Protein AF-A0AAW0XMY9-F1 (afdb_monomer_lite)

Radius of gyration: 21.88 Å; chains: 1; bounding box: 69×48×44 Å

InterPro domains:
  IPR009832 Protein of unknown function DUF1397 [PF07165] (2-136)
  IPR009832 Protein of unknown function DUF1397 [PTHR20997] (2-143)

Organism: Cherax quadricarinatus (NCBI:txid27406)

Foldseek 3Di:
DVVVVVVLVVVCVVDDPQLNVLSVLQVVLVVLLCCLCCPPHRPLVVQCVVQVLVVLCVVCVVQLVVQLCVLPVVQVVLVPPPVSDPSVLSRADPSSLSSLLSSLCSQLVRSCPDPDNSSSVSSNVSSLSSCVSGPSNVVNPDPPPPPDDDPPPDVVVVVVVVCVVVVVDD

Sequence (170 aa):
MACVEDFFTKLERCTNEQEQRDLNISRKAIDAGIDFICYKGGDRIALFIGEDGEECIKSQKDNINTCIEEKVPDIEEGKSNPLGINIRLLSINEENCKKMNDMHQCVVKYTEKCNDPTPSNILDSLITQVLKVTPCWQTSSAPTLSSTQYLLSPMLTLLAAALTAANILL

Secondary structure (DSSP, 8-state):
-HHHHHHHHHHHTT--HHHHHHHHHHHHHHHHHHHHHTGGGTHHHHHHHHTTHHHHHHHHHHHHHHHHHHH-THHHHHHTSTT---GGGGS-SHHHHHHHHHHHHHHHHHHTTSS-SHHHHHHHHHHHHHHHTSTHHHHHTS-----------SHHHHHHHHHHHTT---

pLDDT: mean 82.07, std 17.63, range [34.38, 98.12]

Structure (mmCIF, N/CA/C/O backbone):
data_AF-A0AAW0XMY9-F1
#
_entry.id   AF-A0AAW0XMY9-F1
#
loop_
_atom_site.group_PDB
_atom_site.id
_atom_site.type_symbol
_atom_site.label_atom_id
_atom_site.label_alt_id
_atom_site.label_comp_id
_atom_site.label_asym_id
_atom_site.label_entity_id
_atom_site.label_seq_id
_atom_site.pdbx_PDB_ins_code
_atom_site.Cartn_x
_atom_site.Cartn_y
_atom_site.Cartn_z
_atom_site.occupancy
_atom_site.B_iso_or_equiv
_atom_site.auth_seq_id
_atom_site.auth_comp_id
_atom_site.auth_asym_id
_atom_site.auth_atom_id
_atom_site.pdbx_PDB_model_num
ATOM 1 N N . MET A 1 1 ? -10.331 -6.385 -15.720 1.00 59.81 1 MET A N 1
ATOM 2 C CA . MET A 1 1 ? -9.210 -5.472 -15.399 1.00 59.81 1 MET A CA 1
ATOM 3 C C . MET A 1 1 ? -8.742 -4.634 -16.607 1.00 59.81 1 MET A C 1
ATOM 5 O O . MET A 1 1 ? -7.641 -4.108 -16.577 1.00 59.81 1 MET A O 1
ATOM 9 N N . ALA A 1 2 ? -9.564 -4.434 -17.653 1.00 78.69 2 ALA A N 1
ATOM 10 C CA . ALA A 1 2 ? -9.128 -3.776 -18.897 1.00 78.69 2 ALA A CA 1
ATOM 11 C C . ALA A 1 2 ? -8.619 -2.331 -18.709 1.00 78.69 2 ALA A C 1
ATOM 13 O O . ALA A 1 2 ? -7.668 -1.934 -19.365 1.00 78.69 2 ALA A O 1
ATOM 14 N N . CYS A 1 3 ? -9.190 -1.564 -17.772 1.00 80.44 3 CYS A N 1
ATOM 15 C CA . CYS A 1 3 ? -8.747 -0.191 -17.504 1.00 80.44 3 CYS A CA 1
ATOM 16 C C . CYS A 1 3 ? -7.328 -0.108 -16.923 1.00 80.44 3 CYS A C 1
ATOM 18 O O . CYS A 1 3 ? -6.596 0.820 -17.255 1.00 80.44 3 CYS A O 1
ATOM 20 N N . VAL A 1 4 ? -6.947 -1.064 -16.067 1.00 78.38 4 VAL A N 1
ATOM 21 C CA . VAL A 1 4 ? -5.600 -1.124 -15.476 1.00 78.38 4 VAL A CA 1
ATOM 22 C C . VAL A 1 4 ? -4.589 -1.464 -16.568 1.00 78.38 4 VAL A C 1
ATOM 24 O O . VAL A 1 4 ? -3.589 -0.768 -16.720 1.00 78.38 4 VAL A O 1
ATOM 27 N N . GLU A 1 5 ? -4.900 -2.456 -17.402 1.00 81.69 5 GLU A N 1
ATOM 28 C CA . GLU A 1 5 ? -4.042 -2.839 -18.527 1.00 81.69 5 GLU A CA 1
ATOM 29 C C . GLU A 1 5 ? -3.877 -1.722 -19.565 1.00 81.69 5 GLU A C 1
ATOM 31 O O . GLU A 1 5 ? -2.756 -1.430 -19.990 1.00 81.69 5 GLU A O 1
ATOM 36 N N . ASP A 1 6 ? -4.963 -1.036 -19.927 1.00 86.31 6 ASP A N 1
ATOM 37 C CA . ASP A 1 6 ? -4.919 0.103 -20.848 1.00 86.31 6 ASP A CA 1
ATOM 38 C C . ASP A 1 6 ? -4.091 1.265 -20.289 1.00 86.31 6 ASP A C 1
ATOM 40 O O . ASP A 1 6 ? -3.391 1.952 -21.039 1.00 86.31 6 ASP A O 1
ATOM 44 N N . PHE A 1 7 ? -4.171 1.504 -18.979 1.00 84.12 7 PHE A N 1
ATOM 45 C CA . PHE A 1 7 ? -3.389 2.535 -18.307 1.00 84.12 7 PHE A CA 1
ATOM 46 C C . PHE A 1 7 ? -1.890 2.228 -18.374 1.00 84.12 7 PHE A C 1
ATOM 48 O O . PHE A 1 7 ? -1.125 3.062 -18.865 1.00 84.12 7 PHE A O 1
ATOM 55 N N . PHE A 1 8 ? -1.475 1.025 -17.968 1.00 82.06 8 PHE A N 1
ATOM 56 C CA . PHE A 1 8 ? -0.068 0.620 -18.020 1.00 82.06 8 PHE A CA 1
ATOM 57 C C . PHE A 1 8 ? 0.474 0.611 -19.451 1.00 82.06 8 PHE A C 1
ATOM 59 O O . PHE A 1 8 ? 1.537 1.173 -19.701 1.00 82.06 8 PHE A O 1
ATOM 66 N N . THR A 1 9 ? -0.297 0.105 -20.416 1.00 85.06 9 THR A N 1
ATOM 67 C CA . THR A 1 9 ? 0.092 0.104 -21.839 1.00 85.06 9 THR A CA 1
ATOM 68 C C . THR A 1 9 ? 0.325 1.519 -22.383 1.00 85.06 9 THR A C 1
ATOM 70 O O . THR A 1 9 ? 1.198 1.743 -23.224 1.00 85.06 9 THR A O 1
ATOM 73 N N . LYS A 1 10 ? -0.462 2.505 -21.932 1.00 86.50 10 LYS A N 1
ATOM 74 C CA . LYS A 1 10 ? -0.264 3.911 -22.313 1.00 86.50 10 LYS A CA 1
ATOM 75 C C . LYS A 1 10 ? 0.959 4.514 -21.627 1.00 86.50 10 LYS A C 1
ATOM 77 O O . LYS A 1 10 ? 1.694 5.244 -22.286 1.00 86.50 10 LYS A O 1
ATOM 82 N N . LEU A 1 11 ? 1.185 4.200 -20.351 1.00 82.75 11 LEU A N 1
ATOM 83 C CA . LEU A 1 11 ? 2.353 4.674 -19.605 1.00 82.75 11 LEU A CA 1
ATOM 84 C C . LEU A 1 11 ? 3.670 4.141 -20.172 1.00 82.75 11 LEU A C 1
ATOM 86 O O . LEU A 1 11 ? 4.612 4.915 -20.297 1.00 82.75 11 LEU A O 1
ATOM 90 N N . GLU A 1 12 ? 3.721 2.871 -20.581 1.00 83.12 12 GLU A N 1
ATOM 91 C CA . GLU A 1 12 ? 4.925 2.225 -21.132 1.00 83.12 12 GLU A CA 1
ATOM 92 C C . GLU A 1 12 ? 5.527 2.990 -22.330 1.00 83.12 12 GLU A C 1
ATOM 94 O O . GLU A 1 12 ? 6.743 2.990 -22.543 1.00 83.12 12 GLU A O 1
ATOM 99 N N . ARG A 1 13 ? 4.688 3.703 -23.095 1.00 84.75 13 ARG A N 1
ATOM 100 C CA . ARG A 1 13 ? 5.106 4.526 -24.246 1.00 84.75 13 ARG A CA 1
ATOM 101 C C . ARG A 1 13 ? 5.813 5.823 -23.855 1.00 84.75 13 ARG A C 1
ATOM 103 O O . ARG A 1 13 ? 6.477 6.421 -24.695 1.00 84.75 13 ARG A O 1
ATOM 110 N N . CYS A 1 14 ? 5.647 6.264 -22.614 1.00 83.38 14 CYS A N 1
ATOM 111 C CA . CYS A 1 14 ? 6.238 7.488 -22.079 1.00 83.38 14 CYS A CA 1
ATOM 112 C C . CYS A 1 14 ? 7.512 7.216 -21.269 1.00 83.38 14 CYS A C 1
ATOM 114 O O . CYS A 1 14 ? 8.074 8.152 -20.707 1.00 83.38 14 CYS A O 1
ATOM 116 N N . THR A 1 15 ? 7.940 5.955 -21.189 1.00 83.94 15 THR A N 1
ATOM 117 C CA . THR A 1 15 ? 9.004 5.511 -20.287 1.00 83.94 15 THR A CA 1
ATOM 118 C C . THR A 1 15 ? 10.238 4.997 -21.010 1.00 83.94 15 THR A C 1
ATOM 120 O O . THR A 1 15 ? 10.140 4.390 -22.078 1.00 83.94 15 THR A O 1
ATOM 123 N N . ASN A 1 16 ? 11.402 5.202 -20.395 1.00 87.75 16 ASN A N 1
ATOM 124 C CA . ASN A 1 16 ? 12.656 4.563 -20.789 1.00 87.75 16 ASN A CA 1
ATOM 125 C C . ASN A 1 16 ? 12.748 3.112 -20.271 1.00 87.75 16 ASN A C 1
ATOM 127 O O . ASN A 1 16 ? 11.886 2.642 -19.533 1.00 87.75 16 ASN A O 1
ATOM 131 N N . GLU A 1 17 ? 13.809 2.386 -20.631 1.00 89.44 17 GLU A N 1
ATOM 132 C CA . GLU A 1 17 ? 13.961 0.969 -20.265 1.00 89.44 17 GLU A CA 1
ATOM 133 C C . GLU A 1 17 ? 13.947 0.698 -18.751 1.00 89.44 17 GLU A C 1
ATOM 135 O O . GLU A 1 17 ? 13.427 -0.331 -18.320 1.00 89.44 17 GLU A O 1
ATOM 140 N N . GLN A 1 18 ? 14.534 1.581 -17.935 1.00 87.12 18 GLN A N 1
ATOM 141 C CA . GLN A 1 18 ? 14.518 1.421 -16.479 1.00 87.12 18 GLN A CA 1
ATOM 142 C C . GLN A 1 18 ? 13.115 1.663 -15.929 1.00 87.12 18 GLN A C 1
ATOM 144 O O . GLN A 1 18 ? 12.613 0.860 -15.150 1.00 87.12 18 GLN A O 1
ATOM 149 N N . GLU A 1 19 ? 12.460 2.722 -16.384 1.00 85.56 19 GLU A N 1
ATOM 150 C CA . GLU A 1 19 ? 11.092 3.045 -15.984 1.00 85.56 19 GLU A CA 1
ATOM 151 C C . GLU A 1 19 ? 10.099 1.951 -16.413 1.00 85.56 19 GLU A C 1
ATOM 153 O O . GLU A 1 19 ? 9.193 1.626 -15.655 1.00 85.56 19 GLU A O 1
ATOM 158 N N . GLN A 1 20 ? 10.295 1.304 -17.567 1.00 87.94 20 GLN A N 1
ATOM 159 C CA . GLN A 1 20 ? 9.497 0.139 -17.974 1.00 87.94 20 GLN A CA 1
ATOM 160 C C . GLN A 1 20 ? 9.682 -1.054 -17.026 1.00 87.94 20 GLN A C 1
ATOM 162 O O . GLN A 1 20 ? 8.712 -1.742 -16.697 1.00 87.94 20 GLN A O 1
ATOM 167 N N . ARG A 1 21 ? 10.916 -1.309 -16.563 1.00 89.38 21 ARG A N 1
ATOM 168 C CA . ARG A 1 21 ? 11.176 -2.352 -15.556 1.00 89.38 21 ARG A CA 1
ATOM 169 C C . ARG A 1 21 ? 10.462 -2.038 -14.245 1.00 89.38 21 ARG A C 1
ATOM 171 O O . ARG A 1 21 ? 9.802 -2.923 -13.701 1.00 89.38 21 ARG A O 1
ATOM 178 N N . ASP A 1 22 ? 10.554 -0.795 -13.788 1.00 88.81 22 ASP A N 1
ATOM 179 C CA . ASP A 1 22 ? 9.918 -0.334 -12.553 1.00 88.81 22 ASP A CA 1
ATOM 180 C C . ASP A 1 22 ? 8.387 -0.412 -12.655 1.00 88.81 22 ASP A C 1
ATOM 182 O O . ASP A 1 22 ? 7.743 -0.982 -11.774 1.00 88.81 22 ASP A O 1
ATOM 186 N N . LEU A 1 23 ? 7.802 0.018 -13.780 1.00 87.19 23 LEU A N 1
ATOM 187 C CA . LEU A 1 23 ? 6.368 -0.118 -14.057 1.00 87.19 23 LEU A CA 1
ATOM 188 C C . LEU A 1 23 ? 5.903 -1.578 -14.048 1.00 87.19 23 LEU A C 1
ATOM 190 O O . LEU A 1 23 ? 4.839 -1.879 -13.509 1.00 87.19 23 LEU A O 1
ATOM 194 N N . ASN A 1 24 ? 6.685 -2.503 -14.611 1.00 89.00 24 ASN A N 1
ATOM 195 C CA . ASN A 1 24 ? 6.348 -3.926 -14.581 1.00 89.00 24 ASN A CA 1
ATOM 196 C C . ASN A 1 24 ? 6.373 -4.495 -13.151 1.00 89.00 24 ASN A C 1
ATOM 198 O O . ASN A 1 24 ? 5.547 -5.339 -12.803 1.00 89.00 24 ASN A O 1
ATOM 202 N N . ILE A 1 25 ? 7.294 -4.026 -12.303 1.00 91.31 25 ILE A N 1
ATOM 203 C CA . ILE A 1 25 ? 7.299 -4.364 -10.872 1.00 91.31 25 ILE A CA 1
ATOM 204 C C . ILE A 1 25 ? 6.047 -3.791 -10.198 1.00 91.31 25 ILE A C 1
ATOM 206 O O . ILE A 1 25 ? 5.372 -4.520 -9.474 1.00 91.31 25 ILE A O 1
ATOM 210 N N . SER A 1 26 ? 5.687 -2.534 -10.479 1.00 88.69 26 SER A N 1
ATOM 211 C CA . SER A 1 26 ? 4.461 -1.920 -9.953 1.00 88.69 26 SER A CA 1
ATOM 212 C C . SER A 1 26 ? 3.198 -2.677 -10.377 1.00 88.69 26 SER A C 1
ATOM 214 O O . SER A 1 26 ? 2.320 -2.886 -9.544 1.00 88.69 26 SER A O 1
ATOM 216 N N . ARG A 1 27 ? 3.112 -3.145 -11.632 1.00 88.69 27 ARG A N 1
ATOM 217 C CA . ARG A 1 27 ? 1.994 -3.973 -12.121 1.00 88.69 27 ARG A CA 1
ATOM 218 C C . ARG A 1 27 ? 1.863 -5.253 -11.290 1.00 88.69 27 ARG A C 1
ATOM 220 O O . ARG A 1 27 ? 0.805 -5.498 -10.723 1.00 88.69 27 ARG A O 1
ATOM 227 N N . LYS A 1 28 ? 2.959 -6.002 -11.113 1.00 92.44 28 LYS A N 1
ATOM 228 C CA . LYS A 1 28 ? 2.976 -7.218 -10.273 1.00 92.44 28 LYS A CA 1
ATOM 229 C C . LYS A 1 28 ? 2.583 -6.939 -8.823 1.00 92.44 28 LYS A C 1
ATOM 231 O O . LYS A 1 28 ? 1.910 -7.757 -8.205 1.00 92.44 28 LYS A O 1
ATOM 236 N N . ALA A 1 29 ? 3.015 -5.803 -8.279 1.00 92.69 29 ALA A N 1
ATOM 237 C CA . ALA A 1 29 ? 2.679 -5.374 -6.927 1.00 92.69 29 ALA A CA 1
ATOM 238 C C . ALA A 1 29 ? 1.172 -5.099 -6.778 1.00 92.69 29 ALA A C 1
ATOM 240 O O . ALA A 1 29 ? 0.557 -5.554 -5.815 1.00 92.69 29 ALA A O 1
ATOM 241 N N . ILE A 1 30 ? 0.562 -4.427 -7.759 1.00 91.06 30 ILE A N 1
ATOM 242 C CA . ILE A 1 30 ? -0.889 -4.203 -7.809 1.00 91.06 30 ILE A CA 1
ATOM 243 C C . ILE A 1 30 ? -1.640 -5.528 -7.944 1.00 91.06 30 ILE A C 1
ATOM 245 O O . ILE A 1 30 ? -2.582 -5.752 -7.185 1.00 91.06 30 ILE A O 1
ATOM 249 N N . ASP A 1 31 ? -1.205 -6.417 -8.840 1.00 93.25 31 ASP A N 1
ATOM 250 C CA . ASP A 1 31 ? -1.814 -7.741 -9.011 1.00 93.25 31 ASP A CA 1
ATOM 251 C C . ASP A 1 31 ? -1.777 -8.536 -7.700 1.00 93.25 31 ASP A C 1
ATOM 253 O O . ASP A 1 31 ? -2.801 -9.055 -7.263 1.00 93.25 31 ASP A O 1
ATOM 257 N N . ALA A 1 32 ? -0.640 -8.537 -6.994 1.00 95.94 32 ALA A N 1
ATOM 258 C CA . ALA A 1 32 ? -0.510 -9.187 -5.691 1.00 95.94 32 ALA A CA 1
ATOM 259 C C . ALA A 1 32 ? -1.459 -8.598 -4.628 1.00 95.94 32 ALA A C 1
ATOM 261 O O . ALA A 1 32 ? -1.995 -9.338 -3.799 1.00 95.94 32 ALA A O 1
ATOM 262 N N . GLY A 1 33 ? -1.683 -7.281 -4.646 1.00 96.06 33 GLY A N 1
ATOM 263 C CA . GLY A 1 33 ? -2.648 -6.621 -3.766 1.00 96.06 33 GLY A CA 1
ATOM 264 C C . GLY A 1 33 ? -4.099 -6.977 -4.102 1.00 96.06 33 GLY A C 1
ATOM 265 O O . GLY A 1 33 ? -4.900 -7.246 -3.206 1.00 96.06 33 GLY A O 1
ATOM 266 N N . ILE A 1 34 ? -4.435 -7.039 -5.390 1.00 93.81 34 ILE A N 1
ATOM 267 C CA . ILE A 1 34 ? -5.769 -7.426 -5.862 1.00 93.81 34 ILE A CA 1
ATOM 268 C C . ILE A 1 34 ? -6.049 -8.888 -5.528 1.00 93.81 34 ILE A C 1
ATOM 270 O O . ILE A 1 34 ? -7.089 -9.181 -4.943 1.00 93.81 34 ILE A O 1
ATOM 274 N N . ASP A 1 35 ? -5.104 -9.788 -5.789 1.00 95.50 35 ASP A N 1
ATOM 275 C CA . ASP A 1 35 ? -5.202 -11.199 -5.409 1.00 95.50 35 ASP A CA 1
ATOM 276 C C . ASP A 1 35 ? -5.380 -11.367 -3.895 1.00 95.50 35 ASP A C 1
ATOM 278 O O . ASP A 1 35 ? -6.113 -12.250 -3.435 1.00 95.50 35 ASP A O 1
ATOM 282 N N . PHE A 1 36 ? -4.749 -10.501 -3.094 1.00 96.50 36 PHE A N 1
ATOM 283 C CA . PHE A 1 36 ? -4.928 -10.506 -1.649 1.00 96.50 36 PHE A CA 1
ATOM 284 C C . PHE A 1 36 ? -6.356 -10.123 -1.246 1.00 96.50 36 PHE A C 1
ATOM 286 O O . PHE A 1 36 ? -6.991 -10.868 -0.497 1.00 96.50 36 PHE A O 1
ATOM 293 N N . ILE A 1 37 ? -6.852 -8.981 -1.726 1.00 95.19 37 ILE A N 1
ATOM 294 C CA . ILE A 1 37 ? -8.164 -8.411 -1.374 1.00 95.19 37 ILE A CA 1
ATOM 295 C C . ILE A 1 37 ? -9.302 -9.287 -1.908 1.00 95.19 37 ILE A C 1
ATOM 297 O O . ILE A 1 37 ? -10.259 -9.565 -1.186 1.00 95.19 37 ILE A O 1
ATOM 301 N N . CYS A 1 38 ? -9.179 -9.766 -3.147 1.00 93.69 38 CYS A N 1
ATOM 302 C CA . CYS A 1 38 ? -10.167 -10.597 -3.835 1.00 93.69 38 CYS A CA 1
ATOM 303 C C . CYS A 1 38 ? -10.058 -12.092 -3.494 1.00 93.69 38 CYS A C 1
ATOM 305 O O . CYS A 1 38 ? -10.759 -12.915 -4.093 1.00 93.69 38 CYS A O 1
ATOM 307 N N . TYR A 1 39 ? -9.215 -12.464 -2.524 1.00 92.06 39 TYR A N 1
ATOM 308 C CA . TYR A 1 39 ? -9.087 -13.842 -2.061 1.00 92.06 39 TYR A CA 1
ATOM 309 C C . TYR A 1 39 ? -10.459 -14.429 -1.704 1.00 92.06 39 TYR A C 1
ATOM 311 O O . TYR A 1 39 ? -11.245 -13.800 -0.995 1.00 92.06 39 TYR A O 1
ATOM 319 N N . LYS A 1 40 ? -10.746 -15.631 -2.225 1.00 90.50 40 LYS A N 1
ATOM 320 C CA . LYS A 1 40 ? -12.029 -16.339 -2.053 1.00 90.50 40 LYS A CA 1
ATOM 321 C C . LYS A 1 40 ? -13.266 -15.488 -2.379 1.00 90.50 40 LYS A C 1
ATOM 323 O O . LYS A 1 40 ? -14.278 -15.561 -1.704 1.00 90.50 40 LYS A O 1
ATOM 328 N N . GLY A 1 41 ? -13.200 -14.695 -3.447 1.00 89.00 41 GLY A N 1
ATOM 329 C CA . GLY A 1 41 ? -14.334 -13.863 -3.855 1.00 89.00 41 GLY A CA 1
ATOM 330 C C . GLY A 1 41 ? -14.486 -12.587 -3.027 1.00 89.00 41 GLY A C 1
ATOM 331 O O . GLY A 1 41 ? -15.536 -11.956 -3.084 1.00 89.00 41 GLY A O 1
ATOM 332 N N . GLY A 1 42 ? -13.438 -12.184 -2.302 1.00 94.94 42 GLY A N 1
ATOM 333 C CA . GLY A 1 42 ? -13.418 -10.934 -1.550 1.00 94.94 42 GLY A CA 1
ATOM 334 C C . GLY A 1 42 ? -13.584 -11.088 -0.043 1.00 94.94 42 GLY A C 1
ATOM 335 O O . GLY A 1 42 ? -13.891 -10.102 0.615 1.00 94.94 42 GLY A O 1
ATOM 336 N N . ASP A 1 43 ? -13.353 -12.271 0.531 1.00 96.81 43 ASP A N 1
ATOM 337 C CA . ASP 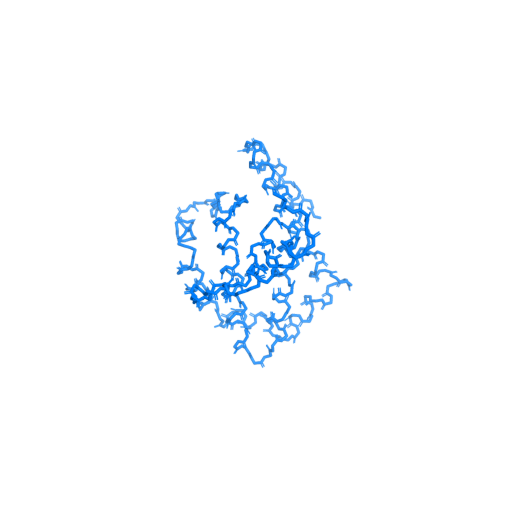A 1 43 ? -13.497 -12.502 1.977 1.00 96.81 43 ASP A CA 1
ATOM 338 C C . ASP A 1 43 ? -12.691 -11.492 2.807 1.00 96.81 43 ASP A C 1
ATOM 340 O O . ASP A 1 43 ? -13.158 -11.005 3.832 1.00 96.81 43 ASP A O 1
ATOM 344 N N . ARG A 1 44 ? -11.479 -11.138 2.357 1.00 96.69 44 ARG A N 1
ATOM 345 C CA . ARG A 1 44 ? -10.618 -10.198 3.089 1.00 96.69 44 ARG A CA 1
ATOM 346 C C . ARG A 1 44 ? -11.144 -8.769 3.055 1.00 96.69 44 ARG A C 1
ATOM 348 O O . ARG A 1 44 ? -11.080 -8.087 4.071 1.00 96.69 44 ARG A O 1
ATOM 355 N N . ILE A 1 45 ? -11.667 -8.316 1.915 1.00 96.94 45 ILE A N 1
ATOM 356 C CA . ILE A 1 45 ? -12.269 -6.981 1.829 1.00 96.94 45 ILE A CA 1
ATOM 357 C C . ILE A 1 45 ? -13.623 -6.924 2.529 1.00 96.94 45 ILE A C 1
ATOM 359 O O . ILE A 1 45 ? -13.926 -5.931 3.178 1.00 96.94 45 ILE A O 1
ATOM 363 N N . ALA A 1 46 ? -14.401 -8.005 2.468 1.00 97.75 46 ALA A N 1
ATOM 364 C CA . ALA A 1 46 ? -15.646 -8.129 3.209 1.00 97.75 46 ALA A CA 1
ATOM 365 C C . ALA A 1 46 ? -15.394 -8.071 4.720 1.00 97.75 46 ALA A C 1
ATOM 367 O O . ALA A 1 46 ? -16.084 -7.330 5.410 1.00 97.75 46 ALA A O 1
ATOM 368 N N . LEU A 1 47 ? -14.372 -8.778 5.219 1.00 97.38 47 LEU A N 1
ATOM 369 C CA . LEU A 1 47 ? -13.964 -8.710 6.623 1.00 97.38 47 LEU A CA 1
ATOM 370 C C . LEU A 1 47 ? -13.477 -7.307 7.001 1.00 97.38 47 LEU A C 1
ATOM 372 O O . LEU A 1 47 ? -13.890 -6.773 8.018 1.00 97.38 47 LEU A O 1
ATOM 376 N N . PHE A 1 48 ? -12.653 -6.677 6.160 1.00 98.12 48 PHE A N 1
ATOM 377 C CA . PHE A 1 48 ? -12.196 -5.308 6.399 1.00 98.12 48 PHE A CA 1
ATOM 378 C C . PHE A 1 48 ? -13.360 -4.320 6.554 1.00 98.12 48 PHE A C 1
ATOM 380 O O . PHE A 1 48 ? -13.343 -3.488 7.454 1.00 98.12 48 PHE A O 1
ATOM 387 N N . ILE A 1 49 ? -14.370 -4.411 5.685 1.00 97.25 49 ILE A N 1
ATOM 388 C CA . ILE A 1 49 ? -15.561 -3.553 5.743 1.00 97.25 49 ILE A CA 1
ATOM 389 C C . ILE A 1 49 ? -16.445 -3.923 6.940 1.00 97.25 49 ILE A C 1
ATOM 391 O O . ILE A 1 49 ? -16.984 -3.032 7.586 1.00 97.25 49 ILE A O 1
ATOM 395 N N . GLY A 1 50 ? -16.593 -5.219 7.228 1.00 97.62 50 GLY A N 1
ATOM 396 C CA . GLY A 1 50 ? -17.419 -5.727 8.324 1.00 97.62 50 GLY A CA 1
ATOM 397 C C . GLY A 1 50 ? -16.919 -5.333 9.713 1.00 97.62 50 GLY A C 1
ATOM 398 O O . GLY A 1 50 ? -17.741 -5.154 10.602 1.00 97.62 50 GLY A O 1
ATOM 399 N N . GLU A 1 51 ? -15.607 -5.145 9.871 1.00 97.75 51 GLU A N 1
ATOM 400 C CA . GLU A 1 51 ? -14.964 -4.704 11.120 1.00 97.75 51 GLU A CA 1
ATOM 401 C C . GLU A 1 51 ? -14.663 -3.191 11.121 1.00 97.75 51 GLU A C 1
ATOM 403 O O . GLU A 1 51 ? -13.633 -2.744 11.626 1.00 97.75 51 GLU A O 1
ATOM 408 N N . ASP A 1 52 ? -15.526 -2.391 10.483 1.00 97.69 52 ASP A N 1
ATOM 409 C CA . ASP A 1 52 ? -15.452 -0.921 10.441 1.00 97.69 52 ASP A CA 1
ATOM 410 C C . ASP A 1 52 ? -14.111 -0.356 9.927 1.00 97.69 52 ASP A C 1
ATOM 412 O O . ASP A 1 52 ? -13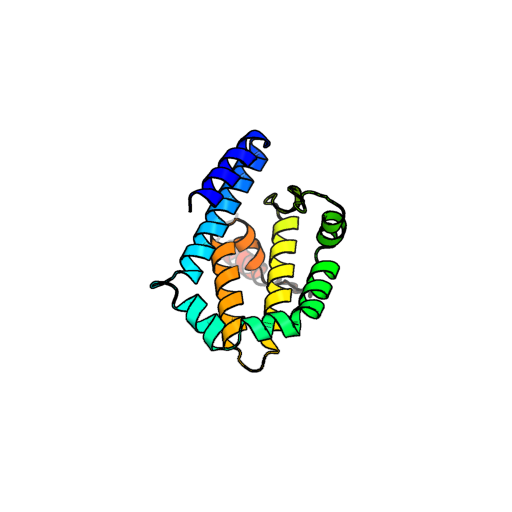.700 0.766 10.251 1.00 97.69 52 ASP A O 1
ATOM 416 N N . GLY A 1 53 ? -13.413 -1.094 9.060 1.00 97.31 53 GLY A N 1
ATOM 417 C CA . GLY A 1 53 ? -12.101 -0.691 8.554 1.00 97.31 53 GLY A CA 1
ATOM 418 C C . GLY A 1 53 ? -12.123 0.624 7.777 1.00 97.31 53 GLY A C 1
ATOM 419 O O . GLY A 1 53 ? -11.179 1.416 7.849 1.00 97.31 53 GLY A O 1
ATOM 420 N N . GLU A 1 54 ? -13.228 0.921 7.091 1.00 96.94 54 GLU A N 1
ATOM 421 C CA . GLU A 1 54 ? -13.423 2.224 6.458 1.00 96.94 54 GLU A CA 1
ATOM 422 C C . GLU A 1 54 ? -13.484 3.373 7.471 1.00 96.94 54 GLU A C 1
ATOM 424 O O . GLU A 1 54 ? -12.898 4.432 7.233 1.00 96.94 54 GLU A O 1
ATOM 429 N N . GLU A 1 55 ? -14.207 3.194 8.577 1.00 97.75 55 GLU A N 1
ATOM 430 C CA . GLU A 1 55 ? -14.318 4.204 9.630 1.00 97.75 55 GLU A CA 1
ATOM 431 C C . GLU A 1 55 ? -12.979 4.383 10.347 1.00 97.75 55 GLU A C 1
ATOM 433 O O . GLU A 1 55 ? -12.549 5.515 10.584 1.00 97.75 55 GLU A O 1
ATOM 438 N N . CYS A 1 56 ? -12.261 3.285 10.583 1.00 97.81 56 CYS A N 1
ATOM 439 C CA . CYS A 1 56 ? -10.904 3.313 11.111 1.00 97.81 56 CYS A CA 1
ATOM 440 C C . CYS A 1 56 ? -9.983 4.203 10.258 1.00 97.81 56 CYS A C 1
ATOM 442 O O . CYS A 1 56 ? -9.411 5.167 10.771 1.00 97.81 56 CYS A O 1
ATOM 444 N N . ILE A 1 57 ? -9.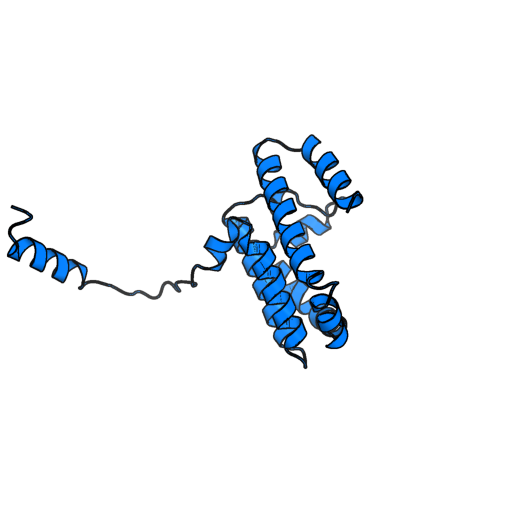902 3.969 8.940 1.00 96.69 57 ILE A N 1
ATOM 445 C CA . ILE A 1 57 ? -9.082 4.809 8.050 1.00 96.69 57 ILE A CA 1
ATOM 446 C C . ILE A 1 57 ? -9.570 6.262 8.055 1.00 96.69 57 ILE A C 1
ATOM 448 O O . ILE A 1 57 ? -8.752 7.179 8.131 1.00 96.69 57 ILE A O 1
ATOM 452 N N . LYS A 1 58 ? -10.888 6.501 7.984 1.00 97.62 58 LYS A N 1
ATOM 453 C CA . LYS A 1 58 ? -11.453 7.863 7.965 1.00 97.62 58 LYS A CA 1
ATOM 454 C C . LYS A 1 58 ? -11.102 8.636 9.237 1.00 97.62 58 LYS A C 1
ATOM 456 O O . LYS A 1 58 ? -10.686 9.787 9.137 1.00 97.62 58 LYS A O 1
ATOM 461 N N . SER A 1 59 ? -11.213 8.007 10.406 1.00 97.75 59 SER A N 1
ATOM 462 C CA . SER A 1 59 ? -10.902 8.629 11.700 1.00 97.75 59 SER A CA 1
ATOM 463 C C . SER A 1 59 ? -9.406 8.903 11.896 1.00 97.75 59 SER A C 1
ATOM 465 O O . SER A 1 59 ? -9.039 9.842 12.598 1.00 97.75 59 SER A O 1
ATOM 467 N N . GLN A 1 60 ? -8.538 8.121 11.247 1.00 97.75 60 GLN A N 1
ATOM 468 C CA . GLN A 1 60 ? -7.081 8.257 11.332 1.00 97.75 60 GLN A CA 1
ATOM 469 C C . GLN A 1 60 ? -6.458 8.993 10.143 1.00 97.75 60 GLN A C 1
ATOM 471 O O . GLN A 1 60 ? -5.238 9.153 10.100 1.00 97.75 60 GLN A O 1
ATOM 476 N N . LYS A 1 61 ? -7.267 9.460 9.187 1.00 96.38 61 LYS A N 1
ATOM 477 C CA . LYS A 1 61 ? -6.810 10.040 7.919 1.00 96.38 61 LYS A CA 1
ATOM 478 C C . LYS A 1 61 ? -5.747 11.120 8.107 1.00 96.38 61 LYS A C 1
ATOM 480 O O . LYS A 1 61 ? -4.694 11.042 7.483 1.00 96.38 61 LYS A O 1
ATOM 485 N N . ASP A 1 62 ? -6.013 12.108 8.957 1.00 96.81 62 ASP A N 1
ATOM 486 C CA . ASP A 1 62 ? -5.102 13.242 9.138 1.00 96.81 62 ASP A CA 1
ATOM 487 C C . ASP A 1 62 ? -3.795 12.802 9.800 1.00 96.81 62 ASP A C 1
ATOM 489 O O . ASP A 1 62 ? -2.718 13.170 9.349 1.00 96.81 62 ASP A O 1
ATOM 493 N N . ASN A 1 63 ? -3.876 11.910 10.788 1.00 97.44 63 ASN A N 1
ATOM 494 C CA . ASN A 1 63 ? -2.703 11.339 11.439 1.00 97.44 63 ASN A CA 1
ATOM 495 C C . ASN A 1 63 ? -1.813 10.538 10.472 1.00 97.44 63 ASN A C 1
ATOM 497 O O . ASN A 1 63 ? -0.586 10.646 10.517 1.00 97.44 63 ASN A O 1
ATOM 501 N N . ILE A 1 64 ? -2.431 9.725 9.609 1.00 96.12 64 ILE A N 1
ATOM 502 C CA . ILE A 1 64 ? -1.730 8.949 8.581 1.00 96.12 64 ILE A CA 1
ATOM 503 C C . ILE A 1 64 ? -1.076 9.903 7.579 1.00 96.12 64 ILE A C 1
ATOM 505 O O . ILE A 1 64 ? 0.110 9.749 7.295 1.00 96.12 64 ILE A O 1
ATOM 509 N N . ASN A 1 65 ? -1.814 10.904 7.091 1.00 92.69 65 ASN A N 1
ATOM 510 C CA . ASN A 1 65 ? -1.298 11.885 6.137 1.00 92.69 65 ASN A CA 1
ATOM 511 C C . ASN A 1 65 ? -0.111 12.659 6.708 1.00 92.69 65 ASN A C 1
ATOM 513 O O . ASN A 1 65 ? 0.933 12.689 6.067 1.00 92.69 65 ASN A O 1
ATOM 517 N N . THR A 1 66 ? -0.222 13.196 7.927 1.00 94.88 66 THR A N 1
ATOM 518 C CA . THR A 1 66 ? 0.888 13.900 8.584 1.00 94.88 66 THR A CA 1
ATOM 519 C C . THR A 1 66 ? 2.114 12.999 8.722 1.00 94.88 66 THR A C 1
ATOM 521 O O . THR A 1 66 ? 3.217 13.410 8.383 1.00 94.88 66 THR A O 1
ATOM 524 N N . CYS A 1 67 ? 1.941 11.744 9.146 1.00 95.69 67 CYS A N 1
ATOM 525 C CA . CYS A 1 67 ? 3.058 10.803 9.253 1.00 95.69 67 CYS A CA 1
ATOM 526 C C . CYS A 1 67 ? 3.732 10.538 7.901 1.00 95.69 67 CYS A C 1
ATOM 528 O O . CYS A 1 67 ? 4.958 10.491 7.817 1.00 95.69 67 CYS A O 1
ATOM 530 N N . ILE A 1 68 ? 2.939 10.373 6.841 1.00 92.38 68 ILE A N 1
ATOM 531 C CA . ILE A 1 68 ? 3.449 10.157 5.487 1.00 92.38 68 ILE A CA 1
ATOM 532 C C . ILE A 1 68 ? 4.198 11.396 4.989 1.00 92.38 68 ILE A C 1
ATOM 534 O O . ILE A 1 68 ? 5.293 11.253 4.461 1.00 92.38 68 ILE A O 1
ATOM 538 N N . GLU A 1 69 ? 3.652 12.594 5.182 1.00 90.75 69 GLU A N 1
ATOM 539 C CA . GLU A 1 69 ? 4.266 13.861 4.761 1.00 90.75 69 GLU A CA 1
ATOM 540 C C . GLU A 1 69 ? 5.599 14.114 5.480 1.00 90.75 69 GLU A C 1
ATOM 542 O O . GLU A 1 69 ? 6.585 14.479 4.843 1.00 90.75 69 GLU A O 1
ATOM 547 N N . GLU A 1 70 ? 5.677 13.822 6.781 1.00 91.94 70 GLU A N 1
ATOM 548 C CA . GLU A 1 70 ? 6.919 13.922 7.561 1.00 91.94 70 GLU A CA 1
ATOM 549 C C . GLU A 1 70 ? 8.010 12.950 7.081 1.00 91.94 70 GLU A C 1
ATOM 551 O O . GLU A 1 70 ? 9.205 13.239 7.182 1.00 91.94 70 GLU A O 1
ATOM 556 N N . LYS A 1 71 ? 7.616 11.766 6.598 1.00 89.50 71 LYS A N 1
ATOM 557 C CA . LYS A 1 71 ? 8.539 10.692 6.200 1.00 89.50 71 LYS A CA 1
ATOM 558 C C . LYS A 1 71 ? 8.886 10.704 4.714 1.00 89.50 71 LYS A C 1
ATOM 560 O O . LYS A 1 71 ? 9.957 10.232 4.333 1.00 89.50 71 LYS A O 1
ATOM 565 N N . VAL A 1 72 ? 7.985 11.217 3.887 1.00 87.12 72 VAL A N 1
ATOM 566 C CA . VAL A 1 72 ? 8.052 11.214 2.426 1.00 87.12 72 VAL A CA 1
ATOM 567 C C . VAL A 1 72 ? 7.701 12.622 1.923 1.00 87.12 72 VAL A C 1
ATOM 569 O O . VAL A 1 72 ? 6.612 12.837 1.385 1.00 87.12 72 VAL A O 1
ATOM 572 N N . PRO A 1 73 ? 8.615 13.598 2.081 1.00 81.25 73 PRO A N 1
ATOM 573 C CA . PRO A 1 73 ? 8.353 14.999 1.734 1.00 81.25 73 PRO A CA 1
ATOM 574 C C . PRO A 1 73 ? 7.983 15.193 0.251 1.00 81.25 73 PRO A C 1
ATOM 576 O O . PRO A 1 73 ? 7.197 16.074 -0.086 1.00 81.25 73 PRO A O 1
ATOM 579 N N . ASP A 1 74 ? 8.451 14.306 -0.634 1.00 78.25 74 ASP A N 1
ATOM 580 C CA . ASP A 1 74 ? 8.117 14.271 -2.064 1.00 78.25 74 ASP A CA 1
ATOM 581 C C . ASP A 1 74 ? 6.600 14.213 -2.353 1.00 78.25 74 ASP A C 1
ATOM 583 O O . ASP A 1 74 ? 6.155 14.571 -3.449 1.00 78.25 74 ASP A O 1
ATOM 587 N N . ILE A 1 75 ? 5.790 13.730 -1.401 1.00 73.75 75 ILE A N 1
ATOM 588 C CA . ILE A 1 75 ? 4.329 13.666 -1.546 1.00 73.75 75 ILE A CA 1
ATOM 589 C C . ILE A 1 75 ? 3.707 15.064 -1.487 1.00 73.75 75 ILE A C 1
ATOM 591 O O . ILE A 1 75 ? 2.751 15.326 -2.220 1.00 73.75 75 ILE A O 1
ATOM 595 N N . GLU A 1 76 ? 4.257 15.986 -0.692 1.00 72.00 76 GLU A N 1
ATOM 596 C CA . GLU A 1 76 ? 3.811 17.382 -0.707 1.00 72.00 76 GLU A CA 1
ATOM 597 C C . GLU A 1 76 ? 4.131 18.057 -2.043 1.00 72.00 76 GLU A C 1
ATOM 599 O O . GLU A 1 76 ? 3.276 18.743 -2.606 1.00 72.00 76 GLU A O 1
ATOM 604 N N . GLU A 1 77 ? 5.312 17.789 -2.607 1.00 65.69 77 GLU A N 1
ATOM 605 C CA . GLU A 1 77 ? 5.694 18.292 -3.931 1.00 65.69 77 GLU A CA 1
ATOM 606 C C . GLU A 1 77 ? 4.734 17.780 -5.018 1.00 65.69 77 GLU A C 1
ATOM 608 O O . GLU A 1 77 ? 4.304 18.535 -5.896 1.00 65.69 77 GLU A O 1
ATOM 613 N N . GLY A 1 78 ? 4.313 16.513 -4.916 1.00 63.47 78 GLY A N 1
ATOM 614 C CA . GLY A 1 78 ? 3.360 15.876 -5.826 1.00 63.47 78 GLY A CA 1
ATOM 615 C C . GLY A 1 78 ? 1.961 16.503 -5.835 1.00 63.47 78 GLY A C 1
ATOM 616 O O . GLY A 1 78 ? 1.313 16.495 -6.883 1.00 63.47 78 GLY A O 1
ATOM 617 N N . LYS A 1 79 ? 1.503 17.112 -4.729 1.00 66.06 79 LYS A N 1
ATOM 618 C CA . LYS A 1 79 ? 0.187 17.788 -4.656 1.00 66.06 79 LYS A CA 1
ATOM 619 C C . LYS A 1 79 ? 0.075 18.982 -5.605 1.00 66.06 79 LYS A C 1
ATOM 621 O O . LYS A 1 79 ? -1.027 19.350 -6.002 1.00 66.06 79 LYS A O 1
ATOM 626 N N . SER A 1 80 ? 1.206 19.583 -5.971 1.00 63.88 80 SER A N 1
ATOM 627 C CA . SER A 1 80 ? 1.264 20.699 -6.921 1.00 63.88 80 SER A CA 1
ATOM 628 C C . SER A 1 80 ? 1.269 20.251 -8.392 1.00 63.88 80 SER A C 1
ATOM 630 O O . SER A 1 80 ? 1.112 21.078 -9.292 1.00 63.88 80 SER A O 1
ATOM 632 N N . ASN A 1 81 ? 1.412 18.945 -8.655 1.00 60.94 81 ASN A N 1
ATOM 633 C CA . ASN A 1 81 ? 1.409 18.383 -10.000 1.00 60.94 81 ASN A CA 1
ATOM 634 C C . ASN A 1 81 ? -0.037 18.102 -10.467 1.00 60.94 81 ASN A C 1
ATOM 636 O O . ASN A 1 81 ? -0.738 17.318 -9.827 1.00 60.94 81 ASN A O 1
ATOM 640 N N . PRO A 1 82 ? -0.488 18.654 -11.611 1.00 54.19 82 PRO A N 1
ATOM 641 C CA . PRO A 1 82 ? -1.847 18.451 -12.125 1.00 54.19 82 PRO A CA 1
ATOM 642 C C . PRO A 1 82 ? -2.168 17.001 -12.530 1.00 54.19 82 PRO A C 1
ATOM 644 O O . PRO A 1 82 ? -3.340 16.658 -12.662 1.00 54.19 82 PRO A O 1
ATOM 647 N N . LEU A 1 83 ? -1.158 16.143 -12.716 1.00 57.31 83 LEU A N 1
ATOM 648 C CA . LEU A 1 83 ? -1.340 14.701 -12.923 1.00 57.31 83 LEU A CA 1
ATOM 649 C C . LEU A 1 83 ? -1.393 13.913 -11.606 1.00 57.31 83 LEU A C 1
ATOM 651 O O . LEU A 1 83 ? -1.720 12.731 -11.637 1.00 57.31 83 LEU A O 1
ATOM 655 N N . GLY A 1 84 ? -1.035 14.525 -10.470 1.00 55.59 84 GLY A N 1
ATOM 656 C CA . GLY A 1 84 ? -1.004 13.890 -9.146 1.00 55.59 84 GLY A CA 1
ATOM 657 C C . GLY A 1 84 ? -0.018 12.723 -9.001 1.00 55.59 84 GLY A C 1
ATOM 658 O O . GLY A 1 84 ? 0.016 12.081 -7.956 1.00 55.59 84 GLY A O 1
ATOM 659 N N . ILE A 1 85 ? 0.778 12.427 -10.035 1.00 56.84 85 ILE A N 1
ATOM 660 C CA . ILE A 1 85 ? 1.698 11.288 -10.084 1.00 56.84 85 ILE A CA 1
ATOM 661 C C . ILE A 1 85 ? 3.123 11.823 -10.198 1.00 56.84 85 ILE A C 1
ATOM 663 O O . ILE A 1 85 ? 3.527 12.347 -11.239 1.00 56.84 85 ILE A O 1
ATOM 667 N N . ASN A 1 86 ? 3.910 11.661 -9.135 1.00 66.38 86 ASN A N 1
ATOM 668 C CA . ASN A 1 86 ? 5.357 11.800 -9.216 1.00 66.38 86 ASN A CA 1
ATOM 669 C C . ASN A 1 86 ? 5.941 10.447 -9.639 1.00 66.38 86 ASN A C 1
ATOM 671 O O . ASN A 1 86 ? 6.148 9.568 -8.807 1.00 66.38 86 ASN A O 1
ATOM 675 N N . ILE A 1 87 ? 6.188 10.264 -10.940 1.00 65.25 87 ILE A N 1
ATOM 676 C CA . ILE A 1 87 ? 6.711 8.999 -11.487 1.00 65.25 87 ILE A CA 1
ATOM 677 C C . ILE A 1 87 ? 8.068 8.608 -10.883 1.00 65.25 87 ILE A C 1
ATOM 679 O O . ILE A 1 87 ? 8.400 7.428 -10.848 1.00 65.25 87 ILE A O 1
ATOM 683 N N . ARG A 1 88 ? 8.817 9.569 -10.318 1.00 70.56 88 ARG A N 1
ATOM 684 C CA . ARG A 1 88 ? 10.055 9.281 -9.576 1.00 70.56 88 ARG A CA 1
ATOM 685 C C . ARG A 1 88 ? 9.800 8.490 -8.299 1.00 70.56 88 ARG A C 1
ATOM 687 O O . ARG A 1 88 ? 10.672 7.737 -7.889 1.00 70.56 88 ARG A O 1
ATOM 694 N N . LEU A 1 89 ? 8.618 8.620 -7.695 1.00 72.44 89 LEU A N 1
ATOM 695 C CA . LEU A 1 89 ? 8.215 7.831 -6.528 1.00 72.44 89 LEU A CA 1
ATOM 696 C C . LEU A 1 89 ? 7.926 6.365 -6.901 1.00 72.44 89 LEU A C 1
ATOM 698 O O . LEU A 1 89 ? 7.959 5.493 -6.039 1.00 72.44 89 LEU A O 1
ATOM 702 N N . LEU A 1 90 ? 7.664 6.092 -8.187 1.00 72.62 90 LEU A N 1
ATOM 703 C CA . LEU A 1 90 ? 7.486 4.739 -8.722 1.00 72.62 90 LEU A CA 1
ATOM 704 C C . LEU A 1 90 ? 8.820 4.058 -9.050 1.00 72.62 90 LEU A C 1
ATOM 706 O O . LEU A 1 90 ? 8.842 2.845 -9.249 1.00 72.62 90 LEU A O 1
ATOM 710 N N . SER A 1 91 ? 9.927 4.808 -9.101 1.00 86.19 91 SER A N 1
ATOM 711 C CA . SER A 1 91 ? 11.244 4.229 -9.354 1.00 86.19 91 SER A CA 1
ATOM 712 C C . SER A 1 91 ? 11.636 3.270 -8.233 1.00 86.19 91 SER A C 1
ATOM 714 O O . SER A 1 91 ? 11.575 3.624 -7.053 1.00 86.19 91 SER A O 1
ATOM 716 N N . ILE A 1 92 ? 12.082 2.067 -8.590 1.00 88.94 92 ILE A N 1
ATOM 717 C CA . ILE A 1 92 ? 12.436 1.035 -7.614 1.00 88.94 92 ILE A CA 1
ATOM 718 C C . ILE A 1 92 ? 13.921 1.163 -7.277 1.00 88.94 92 ILE A C 1
ATOM 720 O O . ILE A 1 92 ? 14.796 0.648 -7.971 1.00 88.94 92 ILE A O 1
ATOM 724 N N . ASN A 1 93 ? 14.207 1.879 -6.194 1.00 89.06 93 ASN A N 1
ATOM 725 C CA . ASN A 1 93 ? 15.548 2.066 -5.647 1.00 89.06 93 ASN A CA 1
ATOM 726 C C . ASN A 1 93 ? 15.507 2.010 -4.110 1.00 89.06 93 ASN A C 1
ATOM 728 O O . ASN A 1 93 ? 14.435 1.990 -3.509 1.00 89.06 93 ASN A O 1
ATOM 732 N N . GLU A 1 94 ? 16.674 1.975 -3.468 1.00 90.56 94 GLU A N 1
ATOM 733 C CA . GLU A 1 94 ? 16.782 1.839 -2.010 1.00 90.56 94 GLU A CA 1
ATOM 734 C C . GLU A 1 94 ? 16.057 2.960 -1.244 1.00 90.56 94 GLU A C 1
ATOM 736 O O . GLU A 1 94 ? 15.335 2.685 -0.284 1.00 90.56 94 GLU A O 1
ATOM 741 N N . GLU A 1 95 ? 16.188 4.208 -1.701 1.00 89.75 95 GLU A N 1
ATOM 742 C CA . GLU A 1 95 ? 15.557 5.376 -1.081 1.00 89.75 95 GLU A CA 1
ATOM 743 C C . GLU A 1 95 ? 14.026 5.284 -1.128 1.00 89.75 95 GLU A C 1
ATOM 745 O O . GLU A 1 95 ? 13.352 5.424 -0.105 1.00 89.75 95 GLU A O 1
ATOM 750 N N . ASN A 1 96 ? 13.466 4.983 -2.298 1.00 88.81 96 ASN A N 1
ATOM 751 C CA . ASN A 1 96 ? 12.027 4.837 -2.477 1.00 88.81 96 ASN A CA 1
ATOM 752 C C . ASN A 1 96 ? 11.488 3.595 -1.767 1.00 88.81 96 ASN A C 1
ATOM 754 O O . ASN A 1 96 ? 10.400 3.650 -1.203 1.00 88.81 96 ASN A O 1
ATOM 758 N N . CYS A 1 97 ? 12.252 2.502 -1.700 1.00 92.00 97 CYS A N 1
ATOM 759 C CA . CYS A 1 97 ? 11.874 1.349 -0.886 1.00 92.00 97 CYS A CA 1
ATOM 760 C C . CYS A 1 97 ? 11.794 1.709 0.602 1.00 92.00 97 CYS A C 1
ATOM 762 O O . CYS A 1 97 ? 10.864 1.287 1.289 1.00 92.00 97 CYS A O 1
ATOM 764 N N . LYS A 1 98 ? 12.726 2.527 1.110 1.00 91.44 98 LYS A N 1
ATOM 765 C CA . LYS A 1 98 ? 12.644 3.051 2.476 1.00 91.44 98 LYS A CA 1
ATOM 766 C C . LYS A 1 98 ? 11.392 3.914 2.661 1.00 91.44 98 LYS A C 1
ATOM 768 O O . LYS A 1 98 ? 10.672 3.704 3.631 1.00 91.44 98 LYS A O 1
ATOM 773 N N . LYS A 1 99 ? 11.094 4.814 1.718 1.00 90.94 99 LYS A N 1
ATOM 774 C CA . LYS A 1 99 ? 9.873 5.642 1.733 1.00 90.94 99 LYS A CA 1
ATOM 775 C C . LYS A 1 99 ? 8.600 4.782 1.756 1.00 90.94 99 LYS A C 1
ATOM 777 O O . LYS A 1 99 ? 7.721 5.034 2.571 1.00 90.94 99 LYS A O 1
ATOM 782 N N . MET A 1 100 ? 8.520 3.722 0.946 1.00 90.62 100 MET A N 1
ATOM 783 C CA . MET A 1 100 ? 7.386 2.780 0.955 1.00 90.62 100 MET A CA 1
ATOM 784 C C . MET A 1 100 ? 7.227 2.071 2.307 1.00 90.62 100 MET A C 1
ATOM 786 O O . MET A 1 100 ? 6.109 1.943 2.804 1.00 90.62 100 MET A O 1
ATOM 790 N N . ASN A 1 101 ? 8.333 1.652 2.927 1.00 92.06 101 ASN A N 1
ATOM 791 C CA . ASN A 1 101 ? 8.313 1.053 4.264 1.00 92.06 101 ASN A CA 1
ATOM 792 C C . ASN A 1 101 ? 7.902 2.060 5.347 1.00 92.06 101 ASN A C 1
ATOM 794 O O . ASN A 1 101 ? 7.129 1.720 6.239 1.00 92.06 101 ASN A O 1
ATOM 798 N N . ASP A 1 102 ? 8.364 3.307 5.257 1.00 93.25 102 ASP A N 1
ATOM 799 C CA . ASP A 1 102 ? 7.936 4.370 6.166 1.00 93.25 102 ASP A CA 1
ATOM 800 C C . ASP A 1 102 ? 6.417 4.636 6.019 1.00 93.25 102 ASP A C 1
ATOM 802 O O . ASP A 1 102 ? 5.713 4.764 7.022 1.00 93.25 102 ASP A O 1
ATOM 806 N N . MET A 1 103 ? 5.876 4.630 4.790 1.00 92.56 103 MET A N 1
ATOM 807 C CA . MET A 1 103 ? 4.427 4.744 4.542 1.00 92.56 103 MET A CA 1
ATOM 808 C C . MET A 1 103 ? 3.645 3.562 5.126 1.00 92.56 103 MET A C 1
ATOM 810 O O . MET A 1 103 ? 2.612 3.768 5.765 1.00 92.56 103 MET A O 1
ATOM 814 N N . HIS A 1 104 ? 4.139 2.333 4.945 1.00 94.69 104 HIS A N 1
ATOM 815 C CA . HIS A 1 104 ? 3.557 1.125 5.542 1.00 94.69 104 HIS A CA 1
ATOM 816 C C . HIS A 1 104 ? 3.458 1.258 7.064 1.00 94.69 104 HIS A C 1
ATOM 818 O O . HIS A 1 104 ? 2.373 1.099 7.628 1.00 94.69 104 HIS A O 1
ATOM 824 N N . GLN A 1 105 ? 4.555 1.647 7.717 1.00 95.50 105 GLN A N 1
ATOM 825 C CA . GLN A 1 105 ? 4.587 1.865 9.162 1.00 95.50 105 GLN A CA 1
ATOM 826 C C . GLN A 1 105 ? 3.607 2.950 9.608 1.00 95.50 105 GLN A C 1
ATOM 828 O O . GLN A 1 105 ? 2.947 2.778 10.630 1.00 95.50 105 GLN A O 1
ATOM 833 N N . CYS A 1 106 ? 3.473 4.049 8.859 1.00 96.94 106 CYS A N 1
ATOM 834 C CA . CYS A 1 106 ? 2.483 5.083 9.157 1.00 96.94 106 CYS A CA 1
ATOM 835 C C . CYS A 1 106 ? 1.052 4.532 9.126 1.00 96.94 106 CYS A C 1
ATOM 837 O O . CYS A 1 106 ? 0.289 4.771 10.061 1.00 96.94 106 CYS A O 1
ATOM 839 N N . VAL A 1 107 ? 0.687 3.769 8.093 1.00 96.81 107 VAL A N 1
ATOM 840 C CA . VAL A 1 107 ? -0.658 3.183 7.984 1.00 96.81 107 VAL A CA 1
ATOM 841 C C . VAL A 1 107 ? -0.938 2.244 9.157 1.00 96.81 107 VAL A C 1
ATOM 843 O O . VAL A 1 107 ? -1.960 2.398 9.828 1.00 96.81 107 VAL A O 1
ATOM 846 N N . VAL A 1 108 ? -0.027 1.316 9.455 1.00 97.25 108 VAL A N 1
ATOM 847 C CA . VAL A 1 108 ? -0.212 0.339 10.542 1.00 97.25 108 VAL A CA 1
ATOM 848 C C . VAL A 1 108 ? -0.272 1.043 11.898 1.00 97.25 108 VAL A C 1
ATOM 850 O O . VAL A 1 108 ? -1.277 0.936 12.592 1.00 97.25 108 VAL A O 1
ATOM 853 N N . LYS A 1 109 ? 0.709 1.898 12.216 1.00 97.38 109 LYS A N 1
ATOM 854 C CA . LYS A 1 109 ? 0.809 2.623 13.498 1.00 97.38 109 LYS A CA 1
ATOM 855 C C . LYS A 1 109 ? -0.474 3.343 13.915 1.00 97.38 109 LYS A C 1
ATOM 857 O O . LYS A 1 109 ? -0.746 3.473 15.111 1.00 97.38 109 LYS A O 1
ATOM 862 N N . TYR A 1 110 ? -1.207 3.924 12.966 1.00 97.81 110 TYR A N 1
ATOM 863 C CA . TYR A 1 110 ? -2.432 4.658 13.287 1.00 97.81 110 TYR A CA 1
ATOM 864 C C . TYR A 1 110 ? -3.685 3.799 13.186 1.00 97.81 110 TYR A C 1
ATOM 866 O O . TYR A 1 110 ? -4.592 3.998 13.987 1.00 97.81 110 TYR A O 1
ATOM 874 N N . THR A 1 111 ? -3.729 2.817 12.288 1.00 97.44 111 THR A N 1
ATOM 875 C CA . THR A 1 111 ? -4.871 1.892 12.214 1.00 97.44 111 THR A CA 1
ATOM 876 C C . THR A 1 111 ? -4.908 0.908 13.385 1.00 97.44 111 THR A C 1
ATOM 878 O O . THR A 1 111 ? -5.991 0.517 13.800 1.00 97.44 111 THR A O 1
ATOM 881 N N . GLU A 1 112 ? -3.768 0.599 14.010 1.00 96.81 112 GLU A N 1
ATOM 882 C CA . GLU A 1 112 ? -3.697 -0.160 15.272 1.00 96.81 112 GLU A CA 1
ATOM 883 C C . GLU A 1 112 ? -4.379 0.553 16.453 1.00 96.81 112 GLU A C 1
ATOM 885 O O . GLU A 1 112 ? -4.651 -0.065 17.478 1.00 96.81 112 GLU A O 1
ATOM 890 N N . LYS A 1 113 ? -4.653 1.861 16.341 1.00 96.56 113 LYS A N 1
ATOM 891 C CA . LYS A 1 113 ? -5.329 2.647 17.389 1.00 96.56 113 LYS A CA 1
ATOM 892 C C . LYS A 1 113 ? -6.852 2.580 17.308 1.00 96.56 113 LYS A C 1
ATOM 894 O O . LYS A 1 113 ? -7.524 3.185 18.142 1.00 96.56 113 LYS A O 1
ATOM 899 N N . CYS A 1 114 ? -7.389 1.927 16.285 1.00 95.69 114 CYS A N 1
ATOM 900 C CA . CYS A 1 114 ? -8.818 1.701 16.151 1.00 95.69 114 CYS A CA 1
ATOM 901 C C . CYS A 1 114 ? -9.296 0.663 17.177 1.00 95.69 114 CYS A C 1
ATOM 903 O O . CYS A 1 114 ? -8.501 -0.086 17.739 1.00 95.69 114 CYS A O 1
ATOM 905 N N . ASN A 1 115 ? -10.603 0.642 17.447 1.00 95.81 115 ASN A N 1
ATOM 906 C CA . ASN A 1 115 ? -11.171 -0.235 18.476 1.00 95.81 115 ASN A CA 1
ATOM 907 C C . ASN A 1 115 ? -10.993 -1.721 18.143 1.00 95.81 115 ASN A C 1
ATOM 909 O O . ASN A 1 115 ? -10.756 -2.523 19.045 1.00 95.81 115 ASN A O 1
ATOM 913 N N . ASP A 1 116 ? -11.104 -2.068 16.860 1.00 96.12 116 ASP A N 1
ATOM 914 C CA . ASP A 1 116 ? -10.863 -3.414 16.359 1.00 96.12 116 ASP A CA 1
ATOM 915 C C . ASP A 1 116 ? -9.484 -3.483 15.669 1.00 96.12 116 ASP A C 1
ATOM 917 O O . ASP A 1 116 ? -9.173 -2.618 14.842 1.00 96.12 116 ASP A O 1
ATOM 921 N N . PRO A 1 117 ? -8.632 -4.478 15.984 1.00 96.12 117 PRO A N 1
ATOM 922 C CA . PRO A 1 117 ? -7.319 -4.628 15.355 1.00 96.12 117 PRO A CA 1
ATOM 923 C C . PRO A 1 117 ? -7.380 -5.244 13.945 1.00 96.12 117 PRO A C 1
ATOM 925 O O . PRO A 1 117 ? -6.391 -5.209 13.208 1.00 96.12 117 PRO A O 1
ATOM 928 N N . THR A 1 118 ? -8.507 -5.836 13.549 1.00 97.38 118 THR A N 1
ATOM 929 C CA . THR A 1 118 ? -8.682 -6.566 12.286 1.00 97.38 118 THR A CA 1
ATOM 930 C C . THR A 1 118 ? -8.409 -5.699 11.057 1.00 97.38 118 THR A C 1
ATOM 932 O O . THR A 1 118 ? -7.627 -6.144 10.209 1.00 97.38 118 THR A O 1
ATOM 935 N N . PRO A 1 119 ? -8.929 -4.457 10.944 1.00 97.25 119 PRO A N 1
ATOM 936 C CA . PRO A 1 119 ? -8.588 -3.572 9.833 1.00 97.25 119 PRO A CA 1
ATOM 937 C C . PRO A 1 119 ? -7.085 -3.340 9.685 1.00 97.25 119 PRO A C 1
ATOM 939 O O . PRO A 1 119 ? -6.559 -3.397 8.572 1.00 97.25 119 PRO A O 1
ATOM 942 N N . SER A 1 120 ? -6.379 -3.131 10.799 1.00 97.88 120 SER A N 1
ATOM 943 C CA . SER A 1 120 ? -4.934 -2.907 10.784 1.00 97.88 120 SER A CA 1
ATOM 944 C C . SER A 1 120 ? -4.167 -4.150 10.332 1.00 97.88 120 SER A C 1
ATOM 946 O O . SER A 1 120 ? -3.342 -4.065 9.426 1.00 97.88 120 SER A O 1
ATOM 948 N N . ASN A 1 121 ? -4.519 -5.328 10.858 1.00 97.94 121 ASN A N 1
ATOM 949 C CA . ASN A 1 121 ? -3.914 -6.604 10.460 1.00 97.94 121 ASN A CA 1
ATOM 950 C C . ASN A 1 121 ? -4.110 -6.912 8.965 1.00 97.94 121 ASN A C 1
ATOM 952 O O . ASN A 1 121 ? -3.212 -7.449 8.306 1.00 97.94 121 ASN A O 1
ATOM 956 N N . ILE A 1 122 ? -5.283 -6.582 8.413 1.00 97.94 122 ILE A N 1
ATOM 957 C CA . ILE A 1 122 ? -5.571 -6.752 6.984 1.00 97.94 122 ILE A CA 1
ATOM 958 C C . ILE A 1 122 ? -4.721 -5.792 6.149 1.00 97.94 122 ILE A C 1
ATOM 960 O O . ILE A 1 122 ? -4.148 -6.226 5.150 1.00 97.94 122 ILE A O 1
ATOM 964 N N . LEU A 1 123 ? -4.614 -4.520 6.547 1.00 97.81 123 LEU A N 1
ATOM 965 C CA . LEU A 1 123 ? -3.783 -3.530 5.854 1.00 97.81 123 LEU A CA 1
ATOM 966 C C . LEU A 1 123 ? -2.296 -3.891 5.913 1.00 97.81 123 LEU A C 1
ATOM 968 O O . LEU A 1 123 ? -1.625 -3.833 4.885 1.00 97.81 123 LEU A O 1
ATOM 972 N N . ASP A 1 124 ? -1.797 -4.327 7.070 1.00 97.50 124 ASP A N 1
ATOM 973 C CA . ASP A 1 124 ? -0.423 -4.808 7.233 1.00 97.50 124 ASP A CA 1
ATOM 974 C C . ASP A 1 124 ? -0.127 -5.989 6.298 1.00 97.50 124 ASP A C 1
ATOM 976 O O . ASP A 1 124 ? 0.838 -5.980 5.529 1.00 97.50 124 ASP A O 1
ATOM 980 N N . SER A 1 125 ? -1.017 -6.982 6.295 1.00 97.69 125 SER A N 1
ATOM 981 C CA . SER A 1 125 ? -0.892 -8.169 5.447 1.00 97.69 125 SER A CA 1
ATOM 982 C C . SER A 1 125 ? -0.988 -7.835 3.956 1.00 97.69 125 SER A C 1
ATOM 984 O O . SER A 1 125 ? -0.251 -8.410 3.152 1.00 97.69 125 SER A O 1
ATOM 986 N N . LEU A 1 126 ? -1.869 -6.902 3.583 1.00 97.56 126 LEU A N 1
ATOM 987 C CA . LEU A 1 126 ? -2.013 -6.409 2.216 1.00 97.56 126 LEU A CA 1
ATOM 988 C C . LEU A 1 126 ? -0.722 -5.738 1.746 1.00 97.56 126 LEU A C 1
ATOM 990 O O . LEU A 1 126 ? -0.166 -6.135 0.724 1.00 97.56 126 LEU A O 1
ATOM 994 N N . ILE A 1 127 ? -0.225 -4.752 2.496 1.00 96.31 127 ILE A N 1
ATOM 995 C CA . ILE A 1 127 ? 0.984 -4.007 2.130 1.00 96.31 127 ILE A CA 1
ATOM 996 C C . ILE A 1 127 ? 2.191 -4.950 2.099 1.00 96.31 127 ILE A C 1
ATOM 998 O O . ILE A 1 127 ? 2.965 -4.934 1.143 1.00 96.31 127 ILE A O 1
ATOM 1002 N N . THR A 1 128 ? 2.297 -5.865 3.063 1.00 96.25 128 THR A N 1
ATOM 1003 C CA . THR A 1 128 ? 3.307 -6.930 3.063 1.00 96.25 128 THR A CA 1
ATOM 1004 C C . THR A 1 128 ? 3.240 -7.792 1.799 1.00 96.25 128 THR A C 1
ATOM 1006 O O . THR A 1 128 ? 4.275 -8.102 1.205 1.00 96.25 128 THR A O 1
ATOM 1009 N N . GLN A 1 129 ? 2.044 -8.195 1.358 1.00 96.00 129 GLN A N 1
ATOM 1010 C CA . GLN A 1 129 ? 1.876 -9.006 0.150 1.00 96.00 129 GLN A CA 1
ATOM 1011 C C . GLN A 1 129 ? 2.303 -8.248 -1.115 1.00 96.00 129 GLN A C 1
ATOM 1013 O O . GLN A 1 129 ?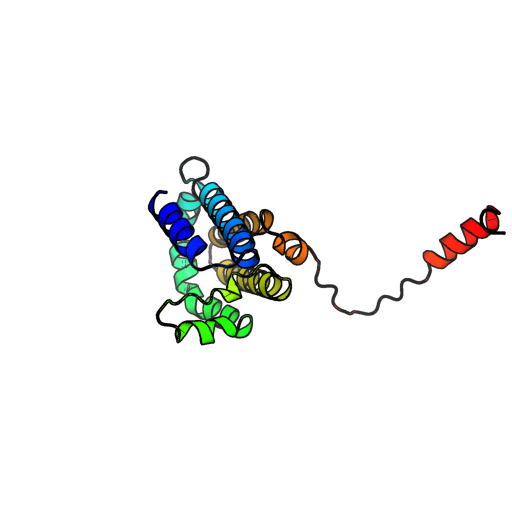 2.951 -8.830 -1.985 1.00 96.00 129 GLN A O 1
ATOM 1018 N N . VAL A 1 130 ? 1.985 -6.954 -1.186 1.00 95.38 130 VAL A N 1
ATOM 1019 C CA . VAL A 1 130 ? 2.417 -6.050 -2.260 1.00 95.38 130 VAL A CA 1
ATOM 1020 C C . VAL A 1 130 ? 3.943 -5.912 -2.265 1.00 95.38 130 VAL A C 1
ATOM 1022 O O . VAL A 1 130 ? 4.565 -6.046 -3.315 1.00 95.38 130 VAL A O 1
ATOM 1025 N N . LEU A 1 131 ? 4.577 -5.713 -1.105 1.00 94.19 131 LEU A N 1
ATOM 1026 C CA . LEU A 1 131 ? 6.030 -5.538 -1.013 1.00 94.19 131 LEU A CA 1
ATOM 1027 C C . LEU A 1 131 ? 6.803 -6.807 -1.383 1.00 94.19 131 LEU A C 1
ATOM 1029 O O . LEU A 1 131 ? 7.821 -6.701 -2.064 1.00 94.19 131 LEU A O 1
ATOM 1033 N N . LYS A 1 132 ? 6.316 -7.997 -1.003 1.00 95.06 132 LYS A N 1
ATOM 1034 C CA . LYS A 1 132 ? 6.968 -9.302 -1.253 1.00 95.06 132 LYS A CA 1
ATOM 1035 C C . LYS A 1 132 ? 7.301 -9.589 -2.714 1.00 95.06 132 LYS A C 1
ATOM 1037 O O . LYS A 1 132 ? 8.224 -10.355 -2.981 1.00 95.06 132 LYS A O 1
ATOM 1042 N N . VAL A 1 133 ? 6.559 -9.009 -3.654 1.00 94.19 133 VAL A N 1
ATOM 1043 C CA . VAL A 1 133 ? 6.804 -9.185 -5.096 1.00 94.19 133 VAL A CA 1
ATOM 1044 C C . VAL A 1 133 ? 7.725 -8.112 -5.686 1.00 94.19 133 VAL A C 1
ATOM 1046 O O . VAL A 1 133 ? 7.974 -8.098 -6.891 1.00 94.19 133 VAL A O 1
ATOM 1049 N N . THR A 1 134 ? 8.259 -7.230 -4.840 1.00 92.62 134 THR A N 1
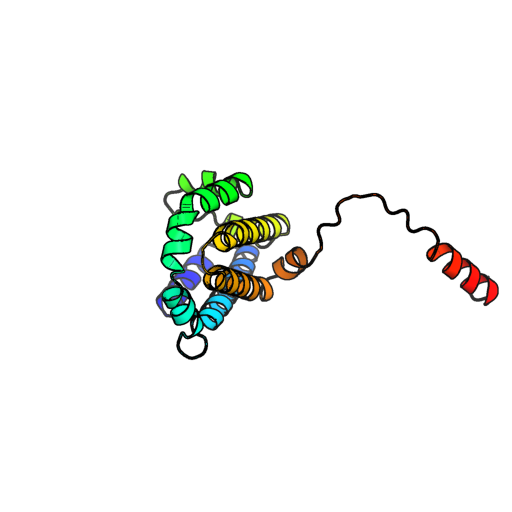ATOM 1050 C CA . THR A 1 134 ? 9.176 -6.148 -5.207 1.00 92.62 134 THR A CA 1
ATOM 1051 C C . THR A 1 134 ? 10.554 -6.356 -4.566 1.00 92.62 134 THR A C 1
ATOM 1053 O O . THR A 1 134 ? 10.671 -7.015 -3.529 1.00 92.62 134 THR A O 1
ATOM 1056 N N . PRO A 1 135 ? 11.613 -5.732 -5.109 1.00 91.81 135 PRO A N 1
ATOM 1057 C CA . PRO A 1 135 ? 12.907 -5.643 -4.429 1.00 91.81 135 PRO A CA 1
ATOM 1058 C C . PRO A 1 135 ? 12.850 -4.983 -3.036 1.00 91.81 135 PRO A C 1
ATOM 1060 O O . PRO A 1 135 ? 13.722 -5.243 -2.209 1.00 91.81 135 PRO A O 1
ATOM 1063 N N . CYS A 1 136 ? 11.819 -4.184 -2.734 1.00 90.50 136 CYS A N 1
ATOM 1064 C CA . CYS A 1 136 ? 11.684 -3.475 -1.458 1.00 90.50 136 CYS A CA 1
ATOM 1065 C C . CYS A 1 136 ? 11.398 -4.386 -0.252 1.00 90.50 136 CYS A C 1
ATOM 1067 O O . CYS A 1 136 ? 11.588 -3.974 0.892 1.00 90.50 136 CYS A O 1
ATOM 1069 N N . TRP A 1 137 ? 10.999 -5.642 -0.479 1.00 90.25 137 TRP A N 1
ATOM 1070 C CA . TRP A 1 137 ? 10.839 -6.628 0.597 1.00 90.25 137 TRP A CA 1
ATOM 1071 C C . TRP A 1 137 ? 12.152 -6.944 1.328 1.00 90.25 137 TRP A C 1
ATOM 1073 O O . TRP A 1 137 ? 12.174 -7.255 2.521 1.00 90.25 137 TRP A O 1
ATOM 1083 N N . GLN A 1 138 ? 13.277 -6.871 0.617 1.00 73.75 138 GLN A N 1
ATOM 1084 C CA . GLN A 1 138 ? 14.582 -7.170 1.205 1.00 73.75 138 GLN A CA 1
ATOM 1085 C C . GLN A 1 138 ? 15.020 -6.071 2.180 1.00 73.75 138 GLN A C 1
ATOM 1087 O O . GLN A 1 138 ? 15.634 -6.367 3.202 1.00 73.75 138 GLN A O 1
ATOM 1092 N N . THR A 1 139 ? 14.643 -4.820 1.909 1.00 62.69 139 THR A N 1
ATOM 1093 C CA . THR A 1 139 ? 14.902 -3.665 2.777 1.00 62.69 139 THR A CA 1
ATOM 1094 C C . THR A 1 139 ? 13.899 -3.537 3.922 1.00 62.69 139 THR A C 1
ATOM 1096 O O . THR A 1 139 ? 14.271 -3.030 4.975 1.00 62.69 139 THR A O 1
ATOM 1099 N N . SER A 1 140 ? 12.667 -4.041 3.774 1.00 57.31 140 SER A N 1
ATOM 1100 C CA . SER A 1 140 ? 11.673 -4.088 4.863 1.00 57.31 140 SER A CA 1
ATOM 1101 C C . SER A 1 140 ? 12.002 -5.138 5.931 1.00 57.31 140 SER A C 1
ATOM 1103 O O . SER A 1 140 ? 11.586 -5.021 7.080 1.00 57.31 140 SER A O 1
ATOM 1105 N N . SER A 1 141 ? 12.756 -6.170 5.542 1.00 49.28 141 SER A N 1
ATOM 1106 C CA . SER A 1 141 ? 13.140 -7.302 6.393 1.00 49.28 141 SER A CA 1
ATOM 1107 C C . SER A 1 141 ? 14.462 -7.089 7.135 1.00 49.28 141 SER A C 1
ATOM 1109 O O . SER A 1 141 ? 14.846 -7.934 7.944 1.00 49.28 141 SER A O 1
ATOM 1111 N N . ALA A 1 142 ? 15.178 -5.992 6.868 1.00 39.12 142 ALA A N 1
ATOM 1112 C CA . ALA A 1 142 ? 16.327 -5.610 7.670 1.00 39.12 142 ALA A CA 1
ATOM 1113 C C . ALA A 1 142 ? 15.801 -5.053 9.002 1.00 39.12 142 ALA A C 1
ATOM 1115 O O . ALA A 1 142 ? 15.130 -4.017 8.998 1.00 39.12 142 ALA A O 1
ATOM 1116 N N . PRO A 1 143 ? 16.086 -5.691 10.155 1.00 37.66 143 PRO A N 1
ATOM 1117 C CA . PRO A 1 143 ? 15.869 -5.032 11.431 1.00 37.66 143 PRO A CA 1
ATOM 1118 C C . PRO A 1 143 ? 16.611 -3.702 11.367 1.00 37.66 143 PRO A C 1
ATOM 1120 O O . PRO A 1 143 ? 17.750 -3.666 10.892 1.00 37.66 143 PRO A O 1
ATOM 1123 N N . THR A 1 144 ? 16.006 -2.620 11.852 1.00 41.03 144 THR A N 1
ATOM 1124 C CA . THR A 1 144 ? 16.773 -1.431 12.209 1.00 41.03 144 THR A CA 1
ATOM 1125 C C . THR A 1 144 ? 17.838 -1.882 13.200 1.00 41.03 144 THR A C 1
ATOM 1127 O O . THR A 1 144 ? 17.578 -2.005 14.399 1.00 41.03 144 THR A O 1
ATOM 1130 N N . LEU A 1 145 ? 19.040 -2.165 12.704 1.00 37.12 145 LEU A N 1
ATOM 1131 C CA . LEU A 1 145 ? 20.247 -2.107 13.497 1.00 37.12 145 LEU A CA 1
ATOM 1132 C C . LEU A 1 145 ? 20.347 -0.640 13.889 1.00 37.12 145 LEU A C 1
ATOM 1134 O O . LEU A 1 145 ? 20.939 0.179 13.194 1.00 37.12 145 LEU A O 1
ATOM 1138 N N . SER A 1 146 ? 19.688 -0.304 15.001 1.00 34.38 146 SER A N 1
ATOM 1139 C CA . SER A 1 146 ? 20.136 0.783 15.847 1.00 34.38 146 SER A CA 1
ATOM 1140 C C . SER A 1 146 ? 21.642 0.610 15.933 1.00 34.38 146 SER A C 1
ATOM 1142 O O . SER A 1 146 ? 22.112 -0.456 16.339 1.00 34.38 146 SER A O 1
ATOM 1144 N N . SER A 1 147 ? 22.377 1.618 15.472 1.00 41.00 147 SER A N 1
ATOM 1145 C CA . SER A 1 147 ? 23.815 1.749 15.654 1.00 41.00 147 SER A CA 1
ATOM 1146 C C . SER A 1 147 ? 24.108 1.866 17.148 1.00 41.00 147 SER A C 1
ATOM 1148 O O . SER A 1 147 ? 24.492 2.914 17.653 1.00 41.00 147 SER A O 1
ATOM 1150 N N . THR A 1 148 ? 23.886 0.782 17.876 1.00 38.22 148 THR A N 1
ATOM 1151 C CA . THR A 1 148 ? 24.343 0.573 19.231 1.00 38.22 148 THR A CA 1
ATOM 1152 C C . THR A 1 148 ? 25.515 -0.375 19.084 1.00 38.22 148 THR A C 1
ATOM 1154 O O . THR A 1 148 ? 25.379 -1.519 18.655 1.00 38.22 148 THR A O 1
ATOM 1157 N N . GLN A 1 149 ? 26.689 0.179 19.344 1.00 51.62 149 GLN A N 1
ATOM 1158 C CA . GLN A 1 149 ? 27.985 -0.474 19.321 1.00 51.62 149 GLN A CA 1
ATOM 1159 C C . GLN A 1 149 ? 27.915 -1.881 19.935 1.00 51.62 149 GLN A C 1
ATOM 1161 O O . GLN A 1 149 ? 27.810 -2.023 21.150 1.00 51.62 149 GLN A O 1
ATOM 1166 N N . TYR A 1 150 ? 28.059 -2.917 19.111 1.00 39.94 150 TYR A N 1
ATOM 1167 C CA . TYR A 1 150 ? 28.486 -4.230 19.577 1.00 39.94 150 TYR A CA 1
ATOM 1168 C C . TYR A 1 150 ? 29.776 -4.592 18.858 1.00 39.94 150 TYR A C 1
ATOM 1170 O O . TYR A 1 150 ? 29.800 -5.087 17.734 1.00 39.94 150 TYR A O 1
ATOM 1178 N N . LEU A 1 151 ? 30.872 -4.301 19.554 1.00 51.97 151 LEU A N 1
ATOM 1179 C CA . LEU A 1 151 ? 32.145 -4.976 19.385 1.00 51.97 151 LEU A CA 1
ATOM 1180 C C . LEU A 1 151 ? 31.894 -6.491 19.481 1.00 51.97 151 LEU A C 1
ATOM 1182 O O . LEU A 1 151 ? 31.799 -7.030 20.578 1.00 51.97 151 LEU A O 1
ATOM 1186 N N . LEU A 1 152 ? 31.789 -7.187 18.350 1.00 43.97 152 LEU A N 1
ATOM 1187 C CA . LEU A 1 152 ? 31.879 -8.650 18.296 1.00 43.97 152 LEU A CA 1
ATOM 1188 C C . LEU A 1 152 ? 33.271 -9.068 17.809 1.00 43.97 152 LEU A C 1
ATOM 1190 O O . LEU A 1 152 ? 33.457 -9.705 16.779 1.00 43.97 152 LEU A O 1
ATOM 1194 N N . SER A 1 153 ? 34.256 -8.704 18.627 1.00 59.81 153 SER A N 1
ATOM 1195 C CA . SER A 1 153 ? 35.386 -9.570 18.975 1.00 59.81 153 SER A CA 1
ATOM 1196 C C . SER A 1 153 ? 34.906 -10.380 20.188 1.00 59.81 153 SER A C 1
ATOM 1198 O O . SER A 1 153 ? 34.511 -9.737 21.162 1.00 59.81 153 SER A O 1
ATOM 1200 N N . PRO A 1 154 ? 34.755 -11.726 20.131 1.00 51.97 154 PRO A N 1
ATOM 1201 C CA . PRO A 1 154 ? 35.880 -12.675 20.155 1.00 51.97 154 PRO A CA 1
ATOM 1202 C C . PRO A 1 154 ? 35.647 -13.988 19.358 1.00 51.97 154 PRO A C 1
ATOM 1204 O O . PRO A 1 154 ? 36.423 -14.935 19.464 1.00 51.97 154 PRO A O 1
ATOM 1207 N N . MET A 1 155 ? 34.578 -14.102 18.557 1.00 53.91 155 MET A N 1
ATOM 1208 C CA . MET A 1 155 ? 34.356 -15.321 17.755 1.00 53.91 155 MET A CA 1
ATOM 1209 C C . MET A 1 155 ? 35.371 -15.447 16.614 1.00 53.91 155 MET A C 1
ATOM 1211 O O . MET A 1 155 ? 35.809 -16.552 16.302 1.00 53.91 155 MET A O 1
ATOM 1215 N N . LEU A 1 156 ? 35.802 -14.319 16.037 1.00 56.44 156 LEU A N 1
ATOM 1216 C CA . LEU A 1 156 ? 36.839 -14.314 15.004 1.00 56.44 156 LEU A CA 1
ATOM 1217 C C . LEU A 1 156 ? 38.205 -14.761 15.552 1.00 56.44 156 LEU A C 1
ATOM 1219 O O . LEU A 1 156 ? 38.953 -15.431 14.845 1.00 56.44 156 LEU A O 1
ATOM 1223 N N . THR A 1 157 ? 38.522 -14.440 16.813 1.00 59.59 157 THR A N 1
ATOM 1224 C CA . THR A 1 157 ? 39.773 -14.882 17.450 1.00 59.59 157 THR A CA 1
ATOM 1225 C C . THR A 1 157 ? 39.738 -16.370 17.794 1.00 59.59 157 THR A C 1
ATOM 1227 O O . THR A 1 157 ? 40.750 -17.046 17.630 1.00 59.59 157 THR A O 1
ATOM 1230 N N . LEU A 1 158 ? 38.577 -16.915 18.172 1.00 57.25 158 LEU A N 1
ATOM 1231 C CA . LEU A 1 158 ? 38.378 -18.360 18.354 1.00 57.25 158 LEU A CA 1
ATOM 1232 C C . LEU A 1 158 ? 38.510 -19.146 17.039 1.00 57.25 158 LEU A C 1
ATOM 1234 O O . LEU A 1 158 ? 39.144 -20.198 17.022 1.00 57.25 158 LEU A O 1
ATOM 1238 N N . LEU A 1 159 ? 37.983 -18.617 15.932 1.00 60.88 159 LEU A N 1
ATOM 1239 C CA . LEU A 1 159 ? 38.150 -19.206 14.597 1.00 60.88 159 LEU A CA 1
ATOM 1240 C C . LEU A 1 159 ? 39.612 -19.169 14.128 1.00 60.88 159 LEU A C 1
ATOM 1242 O O . LEU A 1 159 ? 40.122 -20.176 13.642 1.00 60.88 159 LEU A O 1
ATOM 1246 N N . ALA A 1 160 ? 40.314 -18.051 14.334 1.00 62.38 160 ALA A N 1
ATOM 1247 C CA . ALA A 1 160 ? 41.734 -17.935 14.001 1.00 62.38 160 ALA A CA 1
ATOM 1248 C C . ALA A 1 160 ? 42.624 -18.866 14.854 1.00 62.38 160 ALA A C 1
ATOM 1250 O O . ALA A 1 160 ? 43.566 -19.470 14.337 1.00 62.38 160 ALA A O 1
ATOM 1251 N N . ALA A 1 161 ? 42.301 -19.044 16.140 1.00 62.94 161 ALA A N 1
ATOM 1252 C CA . ALA A 1 161 ? 42.998 -19.977 17.028 1.00 62.94 161 ALA A CA 1
ATOM 1253 C C . ALA A 1 161 ? 42.725 -21.451 16.665 1.00 62.94 161 ALA A C 1
ATOM 1255 O O . ALA A 1 161 ? 43.631 -22.280 16.712 1.00 62.94 161 ALA A O 1
ATOM 1256 N N . ALA A 1 162 ? 41.501 -21.785 16.243 1.00 63.28 162 ALA A N 1
ATOM 1257 C CA . ALA A 1 162 ? 41.160 -23.130 15.778 1.00 63.28 162 ALA A CA 1
ATOM 1258 C C . ALA A 1 162 ? 41.847 -23.482 14.442 1.00 63.28 162 ALA A C 1
ATOM 1260 O O . ALA A 1 162 ? 42.291 -24.613 14.257 1.00 63.28 162 ALA A O 1
ATOM 1261 N N . LEU A 1 163 ? 41.986 -22.512 13.530 1.00 65.81 163 LEU A N 1
ATOM 1262 C CA . LEU A 1 163 ? 42.655 -22.696 12.235 1.00 65.81 163 LEU A CA 1
ATOM 1263 C C . LEU A 1 163 ? 44.179 -22.848 12.362 1.00 65.81 163 LEU A C 1
ATOM 1265 O O . LEU A 1 163 ? 44.775 -23.645 11.636 1.00 65.81 163 LEU A O 1
ATOM 1269 N N . THR A 1 164 ? 44.800 -22.132 13.305 1.00 61.59 164 THR A N 1
ATOM 1270 C CA . THR A 1 164 ? 46.235 -22.274 13.615 1.00 61.59 164 THR A CA 1
ATOM 1271 C C . THR A 1 164 ? 46.534 -23.572 14.370 1.00 61.59 164 THR A C 1
ATOM 1273 O O . THR A 1 164 ? 47.499 -24.251 14.035 1.00 61.59 164 THR A O 1
ATOM 1276 N N . ALA A 1 165 ? 45.670 -24.004 15.298 1.00 58.31 165 ALA A N 1
ATOM 1277 C CA . ALA A 1 165 ? 45.797 -25.309 15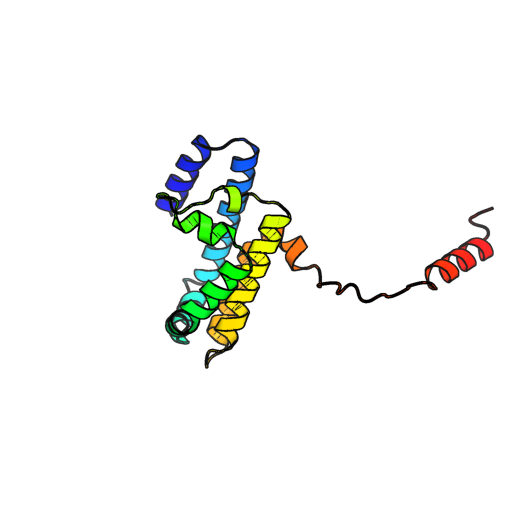.962 1.00 58.31 165 ALA A CA 1
ATOM 1278 C C . ALA A 1 165 ? 45.610 -26.509 15.007 1.00 58.31 165 ALA A C 1
ATOM 1280 O O . ALA A 1 165 ? 46.132 -27.591 15.270 1.00 58.31 165 ALA A O 1
ATOM 1281 N N . ALA A 1 166 ? 44.890 -26.322 13.894 1.00 64.06 166 ALA A N 1
ATOM 1282 C CA . ALA A 1 166 ? 44.665 -27.340 12.866 1.00 64.06 166 ALA A CA 1
ATOM 1283 C C . ALA A 1 166 ? 45.735 -27.363 11.750 1.00 64.06 166 ALA A C 1
ATOM 1285 O O . ALA A 1 166 ? 45.634 -28.187 10.843 1.00 64.06 166 ALA A O 1
ATOM 1286 N N . ASN A 1 167 ? 46.756 -26.493 11.803 1.00 56.78 167 ASN A N 1
ATOM 1287 C CA . ASN A 1 167 ? 47.835 -26.396 10.805 1.00 56.78 167 ASN A CA 1
ATOM 1288 C C . ASN A 1 167 ? 47.353 -26.129 9.357 1.00 56.78 167 ASN A C 1
ATOM 1290 O O . ASN A 1 167 ? 48.002 -26.524 8.391 1.00 56.78 167 ASN A O 1
ATOM 1294 N N . ILE A 1 168 ? 46.199 -25.468 9.199 1.00 58.69 168 ILE A N 1
ATOM 1295 C CA . ILE A 1 168 ? 45.581 -25.188 7.887 1.00 58.69 168 ILE A CA 1
ATOM 1296 C C . ILE A 1 168 ? 46.113 -23.877 7.272 1.00 58.69 168 ILE A C 1
ATOM 1298 O O . ILE A 1 168 ? 46.050 -23.689 6.060 1.00 58.69 168 ILE A O 1
ATOM 1302 N N . LEU A 1 169 ? 46.682 -22.987 8.087 1.00 51.44 169 LEU A N 1
ATOM 1303 C CA . LEU A 1 169 ? 47.366 -21.769 7.651 1.00 51.44 169 LEU A CA 1
ATOM 1304 C C . LEU A 1 169 ? 48.798 -21.810 8.200 1.00 51.44 169 LEU A C 1
ATOM 1306 O O . LEU A 1 169 ? 49.017 -21.462 9.359 1.00 51.44 169 LEU A O 1
ATOM 1310 N N . LEU A 1 170 ? 49.730 -22.322 7.392 1.00 51.94 170 LEU A N 1
ATOM 1311 C CA . LEU A 1 170 ? 51.180 -22.197 7.593 1.00 51.94 170 LEU A CA 1
ATOM 1312 C C . LEU A 1 170 ? 51.644 -20.785 7.223 1.00 51.94 170 LEU A C 1
ATOM 1314 O O . LEU A 1 170 ? 51.186 -20.289 6.168 1.00 51.94 170 LEU A O 1
#